Protein AF-A0A959BD32-F1 (afdb_monomer_lite)

Structure (mmCIF, N/CA/C/O backbone):
data_AF-A0A959BD32-F1
#
_entry.id   AF-A0A959BD32-F1
#
loop_
_atom_site.group_PDB
_atom_site.id
_atom_site.type_symbol
_atom_site.label_atom_id
_atom_site.label_alt_id
_atom_site.label_comp_id
_atom_site.label_asym_id
_atom_site.label_entity_id
_atom_site.label_seq_id
_atom_site.pdbx_PDB_ins_code
_atom_site.Cartn_x
_atom_site.Cartn_y
_atom_site.Cartn_z
_atom_site.occupancy
_atom_site.B_iso_or_equiv
_atom_site.auth_seq_id
_atom_site.auth_comp_id
_atom_site.auth_asym_id
_atom_site.auth_atom_id
_atom_site.pdbx_PDB_model_num
ATOM 1 N N . MET A 1 1 ? 6.926 8.644 -25.504 1.00 56.75 1 MET A N 1
ATOM 2 C CA . MET A 1 1 ? 7.996 7.981 -24.700 1.00 56.75 1 MET A CA 1
ATOM 3 C C . MET A 1 1 ? 8.386 6.617 -25.259 1.00 56.75 1 MET A C 1
ATOM 5 O O . MET A 1 1 ? 9.552 6.271 -25.182 1.00 56.75 1 MET A O 1
ATOM 9 N N . LEU A 1 2 ? 7.455 5.854 -25.846 1.00 60.28 2 LEU A N 1
ATOM 10 C CA . LEU A 1 2 ? 7.747 4.572 -26.515 1.00 60.28 2 LEU A CA 1
ATOM 11 C C . LEU A 1 2 ? 8.083 4.711 -28.011 1.00 60.28 2 LEU A C 1
ATOM 13 O O . LEU A 1 2 ? 8.470 3.736 -28.651 1.00 60.28 2 LEU A O 1
ATOM 17 N N . ASP A 1 3 ? 7.950 5.915 -28.564 1.00 65.44 3 ASP A N 1
ATOM 18 C CA . ASP A 1 3 ? 8.224 6.229 -29.970 1.00 65.44 3 ASP A CA 1
ATOM 19 C C . ASP A 1 3 ? 9.623 5.807 -30.463 1.00 65.44 3 ASP A C 1
ATOM 21 O O . ASP A 1 3 ? 9.705 5.333 -31.594 1.00 65.44 3 ASP A O 1
ATOM 25 N N . PRO A 1 4 ? 10.701 5.857 -29.648 1.00 68.38 4 PRO A N 1
ATOM 26 C CA . PRO A 1 4 ? 12.030 5.420 -30.085 1.00 68.38 4 PRO A CA 1
ATOM 27 C C . PRO A 1 4 ? 12.138 3.915 -30.361 1.00 68.38 4 PRO A C 1
ATOM 29 O O . PRO A 1 4 ? 12.967 3.497 -31.161 1.00 68.38 4 PRO A O 1
ATOM 32 N N . ILE A 1 5 ? 11.323 3.091 -29.694 1.00 70.25 5 ILE A N 1
ATOM 33 C CA . ILE A 1 5 ? 11.431 1.621 -29.742 1.00 70.25 5 ILE A CA 1
ATOM 34 C C . ILE A 1 5 ? 10.406 1.006 -30.700 1.00 70.25 5 ILE A C 1
ATOM 36 O O . ILE A 1 5 ? 10.559 -0.128 -31.141 1.00 70.25 5 ILE A O 1
ATOM 40 N N . ARG A 1 6 ? 9.353 1.755 -31.053 1.00 71.56 6 ARG A N 1
ATOM 41 C CA . ARG A 1 6 ? 8.194 1.272 -31.825 1.00 71.56 6 ARG A CA 1
ATOM 42 C C . ARG A 1 6 ? 8.540 0.757 -33.229 1.00 71.56 6 ARG A C 1
ATOM 44 O O . ARG A 1 6 ? 7.715 0.095 -33.853 1.00 71.56 6 ARG A O 1
ATOM 51 N N . HIS A 1 7 ? 9.742 1.068 -33.708 1.00 72.81 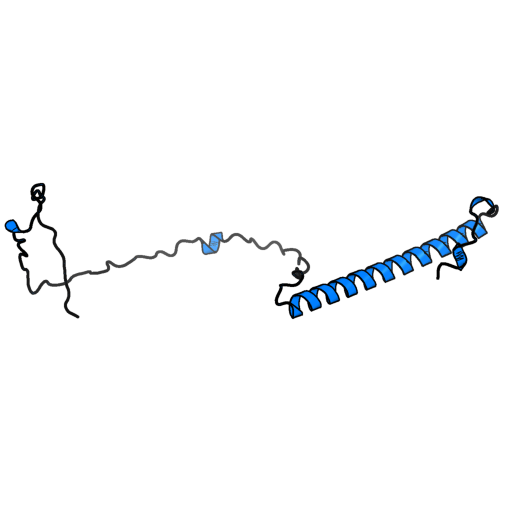7 HIS A N 1
ATOM 52 C CA . HIS A 1 7 ? 10.243 0.731 -35.039 1.00 72.81 7 HIS A CA 1
ATOM 53 C C . HIS A 1 7 ? 11.586 -0.016 -35.012 1.00 72.81 7 HIS A C 1
ATOM 55 O O . HIS A 1 7 ? 12.206 -0.177 -36.059 1.00 72.81 7 HIS A O 1
ATOM 61 N N . ILE A 1 8 ? 12.047 -0.471 -33.839 1.00 76.81 8 ILE A N 1
ATOM 62 C CA . ILE A 1 8 ? 13.261 -1.288 -33.748 1.00 76.81 8 ILE A CA 1
ATOM 63 C C . ILE A 1 8 ? 12.901 -2.731 -34.109 1.00 76.81 8 ILE A C 1
ATOM 65 O O . ILE A 1 8 ? 12.134 -3.374 -33.395 1.00 76.81 8 ILE A O 1
ATOM 69 N N . ASP A 1 9 ? 13.471 -3.243 -35.201 1.00 78.81 9 ASP A N 1
ATOM 70 C CA . ASP A 1 9 ? 13.421 -4.665 -35.556 1.00 78.81 9 ASP A CA 1
ATOM 71 C C . ASP A 1 9 ? 14.691 -5.372 -35.044 1.00 78.81 9 ASP A C 1
ATOM 73 O O . ASP A 1 9 ? 15.775 -5.147 -35.600 1.00 78.81 9 ASP A O 1
ATOM 77 N N . PRO A 1 10 ? 14.591 -6.246 -34.023 1.00 74.19 10 PRO A N 1
ATOM 78 C CA . PRO A 1 10 ? 15.732 -6.973 -33.468 1.00 74.19 10 PRO A CA 1
ATOM 79 C C . PRO A 1 10 ? 16.477 -7.824 -34.502 1.00 74.19 10 PRO A C 1
ATOM 81 O O . PRO A 1 10 ? 17.679 -8.038 -34.374 1.00 74.19 10 PRO A O 1
ATOM 84 N N . SER A 1 11 ? 15.776 -8.286 -35.539 1.00 78.88 11 SER A N 1
ATOM 85 C CA . SER A 1 11 ? 16.313 -9.179 -36.575 1.00 78.88 11 SER A CA 1
ATOM 86 C C . SER A 1 11 ? 17.224 -8.452 -37.566 1.00 78.88 11 SER A C 1
ATOM 88 O O . SER A 1 11 ? 18.005 -9.078 -38.281 1.00 78.88 11 SER A O 1
ATOM 90 N N . SER A 1 12 ? 17.121 -7.123 -37.622 1.00 78.94 12 SER A N 1
ATOM 91 C CA . SER A 1 12 ? 17.893 -6.270 -38.528 1.00 78.94 12 SER A CA 1
ATOM 92 C C . SER A 1 12 ? 19.250 -5.836 -37.950 1.00 78.94 12 SER A C 1
ATOM 94 O O . SER A 1 12 ? 20.092 -5.312 -38.681 1.00 78.94 12 SER A O 1
ATOM 96 N N . ILE A 1 13 ? 19.488 -6.086 -36.655 1.00 78.25 13 ILE A N 1
ATOM 97 C CA . ILE A 1 13 ? 20.693 -5.670 -35.931 1.00 78.25 13 ILE A CA 1
ATOM 98 C C . ILE A 1 13 ? 21.831 -6.651 -36.223 1.00 78.25 13 ILE A C 1
ATOM 100 O O . ILE A 1 13 ? 21.794 -7.809 -35.811 1.00 78.25 13 ILE A O 1
ATOM 104 N N . LYS A 1 14 ? 22.860 -6.180 -36.931 1.00 80.88 14 LYS A N 1
ATOM 105 C CA . LYS A 1 14 ? 24.040 -6.983 -37.300 1.00 80.88 14 LYS A CA 1
ATOM 106 C C . LYS A 1 14 ? 25.285 -6.638 -36.482 1.00 80.88 14 LYS A C 1
ATOM 108 O O . LYS A 1 14 ? 26.160 -7.486 -36.331 1.00 80.88 14 LYS A O 1
ATOM 113 N N . ASP A 1 15 ? 25.333 -5.430 -35.925 1.00 85.62 15 ASP A N 1
ATOM 114 C CA . ASP A 1 15 ? 26.497 -4.900 -35.222 1.00 85.62 15 ASP A CA 1
ATOM 115 C C . ASP A 1 15 ? 26.336 -4.993 -33.701 1.00 85.62 15 ASP A C 1
ATOM 117 O O . ASP A 1 15 ? 25.303 -4.632 -33.126 1.00 85.62 15 ASP A O 1
ATOM 121 N N . ILE A 1 16 ? 27.392 -5.458 -33.029 1.00 86.25 16 ILE A N 1
ATOM 122 C CA . ILE A 1 16 ? 27.391 -5.694 -31.579 1.00 86.25 16 ILE A CA 1
ATOM 123 C C . ILE A 1 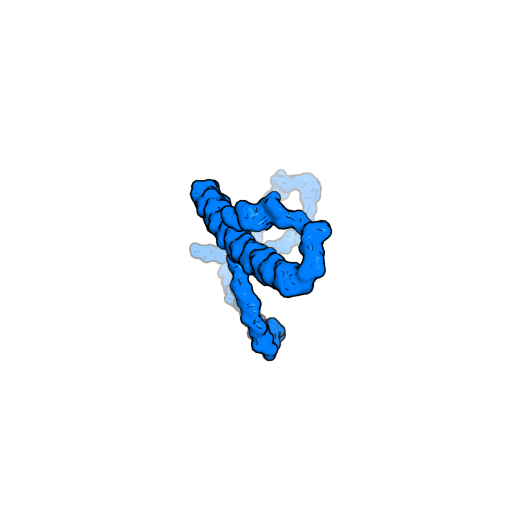16 ? 27.303 -4.392 -30.774 1.00 86.25 16 ILE A C 1
ATOM 125 O O . ILE A 1 16 ? 26.718 -4.375 -29.690 1.00 86.25 16 ILE A O 1
ATOM 129 N N . ASP A 1 17 ? 27.854 -3.299 -31.298 1.00 86.50 17 ASP A N 1
ATOM 130 C CA . ASP A 1 17 ? 27.841 -2.006 -30.613 1.00 86.50 17 ASP A CA 1
ATOM 131 C C . ASP A 1 17 ? 26.456 -1.356 -30.687 1.00 86.50 17 ASP A C 1
ATOM 133 O O . ASP A 1 17 ? 25.922 -0.933 -29.662 1.00 86.50 17 ASP A O 1
ATOM 137 N N . SER A 1 18 ? 25.795 -1.422 -31.847 1.00 82.94 18 SER A N 1
ATOM 138 C CA . SER A 1 18 ? 24.397 -1.000 -31.992 1.00 82.94 18 SER A CA 1
ATOM 139 C C . SER A 1 18 ? 23.457 -1.813 -31.099 1.00 82.94 18 SER A C 1
ATOM 141 O O . SER A 1 18 ? 22.544 -1.254 -30.493 1.00 82.94 18 SER A O 1
ATOM 143 N N . PHE A 1 19 ? 23.703 -3.119 -30.949 1.00 86.44 19 PHE A N 1
ATOM 144 C CA . PHE A 1 19 ? 22.949 -3.953 -30.013 1.00 86.44 19 PHE A CA 1
ATOM 145 C C . PHE A 1 19 ? 23.118 -3.486 -28.560 1.00 86.44 19 PHE A C 1
ATOM 147 O O . PHE A 1 19 ? 22.130 -3.339 -27.839 1.00 86.44 19 PHE A O 1
ATOM 154 N N . ARG A 1 20 ? 24.355 -3.203 -28.124 1.00 88.19 20 ARG A N 1
ATOM 155 C CA . ARG A 1 20 ? 24.627 -2.702 -26.765 1.00 88.19 20 ARG A CA 1
ATOM 156 C C . ARG A 1 20 ? 23.912 -1.386 -26.483 1.00 88.19 20 ARG A C 1
ATOM 158 O O . ARG A 1 20 ? 23.385 -1.219 -25.386 1.00 88.19 20 ARG A O 1
ATOM 165 N N . ASP A 1 21 ? 23.878 -0.472 -27.443 1.00 86.94 21 ASP A N 1
ATOM 166 C CA . ASP A 1 21 ? 23.223 0.823 -27.258 1.00 86.94 21 ASP A CA 1
ATOM 167 C C . ASP A 1 21 ? 21.695 0.702 -27.205 1.00 86.94 21 ASP A C 1
ATOM 169 O O . ASP A 1 21 ? 21.058 1.353 -26.376 1.00 86.94 21 ASP A O 1
ATOM 173 N N . ILE A 1 22 ? 21.108 -0.214 -27.982 1.00 86.38 22 ILE A N 1
ATOM 174 C CA . ILE A 1 22 ? 19.677 -0.545 -27.892 1.00 86.38 22 ILE A CA 1
ATOM 175 C C . ILE A 1 22 ? 19.342 -1.177 -26.534 1.00 86.38 22 ILE A C 1
ATOM 177 O O . ILE A 1 22 ? 18.334 -0.819 -25.925 1.00 86.38 22 ILE A O 1
ATOM 181 N N . VAL A 1 23 ? 20.188 -2.074 -26.019 1.00 89.44 23 VAL A N 1
ATOM 182 C CA . VAL A 1 23 ? 19.996 -2.677 -24.689 1.00 89.44 23 VAL A CA 1
ATOM 183 C C . VAL A 1 23 ? 20.062 -1.618 -23.586 1.00 89.44 23 VAL A C 1
ATOM 185 O O . VAL A 1 23 ? 19.208 -1.619 -22.702 1.00 89.44 23 VAL A O 1
ATOM 188 N N . LYS A 1 24 ? 21.020 -0.684 -23.645 1.00 90.44 24 LYS A N 1
ATOM 189 C CA . LYS A 1 24 ? 21.083 0.445 -22.699 1.00 90.44 24 LYS A CA 1
ATOM 190 C C . LYS A 1 24 ? 19.820 1.305 -22.768 1.00 90.44 24 LYS A C 1
ATOM 192 O O . LYS A 1 24 ? 19.258 1.642 -21.731 1.00 90.44 24 LYS A O 1
ATOM 197 N N . LEU A 1 25 ? 19.354 1.629 -23.977 1.00 88.62 25 LEU A N 1
ATOM 198 C CA . LEU A 1 25 ? 18.126 2.399 -24.176 1.00 88.62 25 LEU A CA 1
ATOM 199 C C . LEU A 1 25 ? 16.909 1.686 -23.565 1.00 88.62 25 LEU A C 1
ATOM 201 O O . LEU A 1 25 ? 16.119 2.315 -22.865 1.00 88.62 25 LEU A O 1
ATOM 205 N N . LEU A 1 26 ? 16.778 0.376 -23.792 1.00 89.06 26 LEU A N 1
ATOM 206 C CA . LEU A 1 26 ? 15.710 -0.445 -23.218 1.00 89.06 26 LEU A CA 1
ATOM 207 C C . LEU A 1 26 ? 15.758 -0.461 -21.690 1.00 89.06 26 LEU A C 1
ATOM 209 O O . LEU A 1 26 ? 14.723 -0.263 -21.060 1.00 89.06 26 LEU A O 1
ATOM 213 N N . LEU A 1 27 ? 16.938 -0.663 -21.098 1.00 92.94 27 LEU A N 1
ATOM 214 C CA . LEU A 1 27 ? 17.106 -0.678 -19.643 1.00 92.94 27 LEU A CA 1
ATOM 215 C C . LEU A 1 27 ? 16.692 0.653 -19.011 1.00 92.94 27 LEU A C 1
ATOM 217 O O . LEU A 1 27 ? 15.915 0.642 -18.062 1.00 92.94 27 LEU A O 1
ATOM 221 N N . ASN A 1 28 ? 17.114 1.779 -19.588 1.00 92.38 28 ASN A N 1
ATOM 222 C CA . ASN A 1 28 ? 16.730 3.106 -19.101 1.00 92.38 28 ASN A CA 1
ATOM 223 C C . ASN A 1 28 ? 15.211 3.321 -19.168 1.00 92.38 28 ASN A C 1
ATOM 225 O O . ASN A 1 28 ? 14.613 3.897 -18.263 1.00 92.38 28 ASN A O 1
ATOM 229 N N . ILE A 1 29 ? 14.563 2.845 -20.236 1.00 91.12 29 ILE A N 1
ATOM 230 C CA . ILE A 1 29 ? 13.109 2.975 -20.387 1.00 91.12 29 ILE A CA 1
ATOM 231 C C . ILE A 1 29 ? 12.374 2.068 -19.398 1.00 91.12 29 ILE A C 1
ATOM 233 O O . ILE A 1 29 ? 11.364 2.487 -18.837 1.00 91.12 29 ILE A O 1
ATOM 237 N N . VAL A 1 30 ? 12.869 0.853 -19.154 1.00 93.25 30 VAL A N 1
ATOM 238 C CA . VAL A 1 30 ? 12.310 -0.053 -18.139 1.00 93.25 30 VAL A CA 1
ATOM 239 C C . VAL A 1 30 ? 12.449 0.546 -16.742 1.00 93.25 30 VAL A C 1
ATOM 241 O O . VAL A 1 30 ? 11.487 0.516 -15.980 1.00 93.25 30 VAL A O 1
ATOM 244 N N . GLU A 1 31 ? 13.606 1.122 -16.416 1.00 94.69 31 GLU A N 1
ATOM 245 C CA . GLU A 1 31 ? 13.841 1.811 -15.144 1.00 94.69 31 GLU A CA 1
ATOM 246 C C . GLU A 1 31 ? 12.858 2.971 -14.961 1.00 94.69 31 GLU A C 1
ATOM 248 O O . GLU A 1 31 ? 12.118 3.010 -13.978 1.00 94.69 31 GLU A O 1
ATOM 253 N N . GLN A 1 32 ? 12.752 3.844 -15.964 1.00 93.38 32 GLN A N 1
ATOM 254 C CA . GLN A 1 32 ? 11.824 4.968 -15.936 1.00 93.38 32 GLN A CA 1
ATOM 255 C C . GLN A 1 32 ? 10.359 4.512 -15.815 1.00 93.38 32 GLN A C 1
ATOM 257 O O . GLN A 1 32 ? 9.574 5.105 -15.076 1.00 93.38 32 GLN A O 1
ATOM 262 N N . GLN A 1 33 ? 9.964 3.453 -16.528 1.00 93.56 33 GLN A N 1
ATOM 263 C CA . GLN A 1 33 ? 8.619 2.886 -16.411 1.00 93.56 33 GLN A CA 1
ATOM 264 C C . GLN A 1 33 ? 8.369 2.291 -15.026 1.00 93.56 33 GLN A C 1
ATOM 266 O O . GLN A 1 33 ? 7.275 2.455 -14.491 1.00 93.56 33 GLN A O 1
ATOM 271 N N . SER A 1 34 ? 9.359 1.616 -14.442 1.00 96.25 34 SER A N 1
ATOM 272 C CA . SER A 1 34 ? 9.261 1.069 -13.090 1.00 96.25 34 SER A CA 1
ATOM 273 C C . SER A 1 34 ? 9.029 2.181 -12.072 1.00 96.25 34 SER A C 1
ATOM 275 O O . SER A 1 34 ? 8.101 2.083 -11.271 1.00 96.25 34 SER A O 1
ATOM 277 N N . GLU A 1 35 ? 9.797 3.269 -12.157 1.00 96.50 35 GLU A N 1
ATOM 278 C CA . GLU A 1 35 ? 9.644 4.436 -11.285 1.00 96.50 35 GLU A CA 1
ATOM 279 C C . GLU A 1 35 ? 8.249 5.065 -11.423 1.00 96.50 35 GLU A C 1
ATOM 281 O O . GLU A 1 35 ? 7.558 5.297 -10.430 1.00 96.50 35 GLU A O 1
ATOM 286 N N . GLN A 1 36 ? 7.774 5.261 -12.657 1.00 96.38 36 GLN A N 1
ATOM 287 C CA . GLN A 1 36 ? 6.432 5.795 -12.911 1.00 96.38 36 GLN A CA 1
ATOM 288 C C . GLN A 1 36 ? 5.324 4.881 -12.378 1.00 96.38 36 GLN A C 1
ATOM 290 O O . GLN A 1 36 ? 4.331 5.358 -11.830 1.00 96.38 36 GLN A O 1
ATOM 295 N N . ILE A 1 37 ? 5.473 3.563 -12.520 1.00 97.50 37 ILE A N 1
ATOM 296 C CA . ILE A 1 37 ? 4.509 2.592 -11.993 1.00 97.50 37 ILE A CA 1
ATOM 297 C C . ILE A 1 37 ? 4.475 2.645 -10.465 1.00 97.50 37 ILE A C 1
ATOM 299 O O . ILE A 1 37 ? 3.392 2.559 -9.884 1.00 97.50 37 ILE A O 1
ATOM 303 N N . GLU A 1 38 ? 5.624 2.772 -9.803 1.00 97.25 38 GLU A N 1
ATOM 304 C CA . GLU A 1 38 ? 5.685 2.903 -8.347 1.00 97.25 38 GLU A CA 1
ATOM 305 C C . GLU A 1 38 ? 5.009 4.187 -7.862 1.00 97.25 38 GLU A C 1
ATOM 307 O O . GLU A 1 38 ? 4.155 4.116 -6.975 1.00 97.25 38 GLU A O 1
ATOM 312 N N . GLN A 1 39 ? 5.297 5.324 -8.502 1.00 97.19 39 GLN A N 1
ATOM 313 C CA . GLN A 1 39 ? 4.652 6.607 -8.206 1.00 97.19 39 GLN A CA 1
ATOM 314 C C . GLN A 1 39 ? 3.129 6.520 -8.373 1.00 97.19 39 GLN A C 1
ATOM 316 O O . GLN A 1 39 ? 2.380 6.816 -7.442 1.00 97.19 39 GLN A O 1
ATOM 321 N N . LEU A 1 40 ? 2.654 5.999 -9.509 1.00 97.81 40 LEU A N 1
ATOM 322 C CA . LEU A 1 40 ? 1.221 5.831 -9.767 1.00 97.81 40 LEU A CA 1
ATOM 323 C C . LEU A 1 40 ? 0.552 4.882 -8.769 1.00 97.81 40 LEU A C 1
ATOM 325 O O . LEU A 1 40 ? -0.589 5.104 -8.364 1.00 97.81 40 LEU A O 1
ATOM 329 N N . ARG A 1 41 ? 1.233 3.805 -8.360 1.00 96.88 41 ARG A N 1
ATOM 330 C CA . ARG A 1 41 ? 0.716 2.882 -7.339 1.00 96.88 41 ARG A CA 1
ATOM 331 C C . ARG A 1 41 ? 0.574 3.568 -5.988 1.00 96.88 41 ARG A C 1
ATOM 333 O O . ARG A 1 41 ? -0.415 3.311 -5.300 1.00 96.88 41 ARG A O 1
ATOM 340 N N . GLN A 1 42 ? 1.534 4.412 -5.619 1.00 95.56 42 GLN A N 1
ATOM 341 C CA . GLN A 1 42 ? 1.480 5.179 -4.383 1.00 95.56 42 GLN A CA 1
ATOM 342 C C . GLN A 1 42 ? 0.322 6.182 -4.409 1.00 95.56 42 GLN A C 1
ATOM 344 O O . GLN A 1 42 ? -0.530 6.135 -3.525 1.00 95.56 42 GLN A O 1
ATOM 349 N N . GLU A 1 43 ? 0.222 7.006 -5.453 1.00 96.81 43 GLU A N 1
ATOM 350 C CA . GLU A 1 43 ? -0.871 7.974 -5.607 1.00 96.81 43 GLU A CA 1
ATOM 351 C C . GLU A 1 43 ? -2.242 7.286 -5.603 1.00 96.81 43 GLU A C 1
ATOM 353 O O . GLU A 1 43 ? -3.174 7.713 -4.923 1.00 96.81 43 GLU A O 1
ATOM 358 N N . ASN A 1 44 ? -2.374 6.158 -6.309 1.00 97.19 44 ASN A N 1
ATOM 359 C CA . ASN A 1 44 ? -3.622 5.401 -6.337 1.00 97.19 44 ASN A CA 1
ATOM 360 C C . ASN A 1 44 ? -4.008 4.860 -4.951 1.00 97.19 44 ASN A C 1
ATOM 362 O O . ASN A 1 44 ? -5.194 4.799 -4.625 1.00 97.19 44 ASN A O 1
ATOM 366 N N . GLN A 1 45 ? -3.026 4.459 -4.139 1.00 92.69 45 GLN A N 1
ATOM 367 C CA . GLN A 1 45 ? -3.259 4.016 -2.766 1.00 92.69 45 GLN A CA 1
ATOM 368 C C . GLN A 1 45 ? -3.710 5.181 -1.878 1.00 92.69 45 GLN A C 1
ATOM 370 O O . GLN A 1 45 ? -4.690 5.032 -1.152 1.00 92.69 45 GLN A O 1
ATOM 375 N N . GLU A 1 46 ? -3.057 6.339 -1.981 1.00 93.56 46 GLU A N 1
ATOM 376 C CA . GLU A 1 46 ? -3.426 7.546 -1.234 1.00 93.56 46 GLU A CA 1
ATOM 377 C C . GLU A 1 46 ? -4.851 8.005 -1.571 1.00 93.56 46 GLU A C 1
ATOM 379 O O . GLU A 1 46 ? -5.649 8.265 -0.671 1.00 93.56 46 GLU A O 1
ATOM 384 N N . LEU A 1 47 ? -5.218 8.001 -2.856 1.00 96.00 47 LEU A N 1
ATOM 385 C CA . LEU A 1 47 ? -6.574 8.327 -3.304 1.00 96.00 47 LEU A CA 1
ATOM 386 C C . LEU A 1 47 ? -7.620 7.330 -2.789 1.00 96.00 47 LEU A C 1
ATOM 388 O O . LEU A 1 47 ? -8.719 7.728 -2.408 1.00 96.00 47 LEU A O 1
ATOM 392 N N . LYS A 1 48 ? -7.304 6.031 -2.756 1.00 94.81 48 LYS A N 1
ATOM 393 C CA . LYS A 1 48 ? -8.205 5.016 -2.184 1.00 94.81 48 LYS A CA 1
ATOM 394 C C . LYS A 1 48 ? -8.412 5.219 -0.688 1.00 94.81 48 LYS A C 1
ATOM 396 O O . LYS A 1 48 ? -9.544 5.130 -0.220 1.00 94.81 48 LYS A O 1
ATOM 401 N N . ASP A 1 49 ? -7.345 5.514 0.045 1.00 91.81 49 ASP A N 1
ATOM 402 C CA . ASP A 1 49 ? -7.424 5.770 1.482 1.00 91.81 49 ASP A CA 1
ATOM 403 C C . ASP A 1 49 ? -8.228 7.048 1.776 1.00 91.81 49 ASP A C 1
ATOM 405 O O . ASP A 1 49 ? -9.033 7.073 2.707 1.00 91.81 49 ASP A O 1
ATOM 409 N N . GLU A 1 50 ? -8.080 8.076 0.938 1.00 93.19 50 GLU A N 1
ATOM 410 C CA . GLU A 1 50 ? -8.874 9.304 0.981 1.00 93.19 50 GLU A CA 1
ATOM 411 C C . GLU A 1 50 ? -10.364 9.035 0.725 1.00 93.19 50 GLU A C 1
ATOM 413 O O . GLU A 1 50 ? -11.218 9.469 1.498 1.00 93.19 50 GLU A O 1
ATOM 418 N N . ILE A 1 51 ? -10.690 8.247 -0.304 1.00 95.31 51 ILE A N 1
ATOM 419 C CA . ILE A 1 51 ? -12.070 7.831 -0.593 1.00 95.31 51 ILE A CA 1
ATOM 420 C C . ILE A 1 51 ? -12.667 7.069 0.594 1.00 95.31 51 ILE A C 1
ATOM 422 O O . ILE A 1 51 ? -13.804 7.344 0.979 1.00 95.31 51 ILE A O 1
ATOM 426 N N . ASN A 1 52 ? -11.920 6.137 1.189 1.00 93.31 52 ASN A N 1
ATOM 427 C CA . ASN A 1 52 ? -12.391 5.375 2.345 1.00 93.31 52 ASN A CA 1
ATOM 428 C C . ASN A 1 52 ? -12.640 6.294 3.545 1.00 93.31 52 ASN A C 1
ATOM 430 O O . ASN A 1 52 ? -13.699 6.206 4.163 1.00 93.31 52 ASN A O 1
ATOM 434 N N . ARG A 1 53 ? -11.735 7.248 3.811 1.00 92.50 53 ARG A N 1
ATOM 435 C CA . ARG A 1 53 ? -11.924 8.266 4.854 1.00 92.50 53 ARG A CA 1
ATOM 436 C C . ARG A 1 53 ? -13.204 9.069 4.636 1.00 92.50 53 ARG A C 1
ATOM 438 O O . ARG A 1 53 ? -13.977 9.233 5.576 1.00 92.50 53 ARG A O 1
ATOM 445 N N . LEU A 1 54 ? -13.441 9.552 3.414 1.00 93.25 54 LEU A N 1
ATOM 446 C CA . LEU A 1 54 ? -14.644 10.322 3.073 1.00 93.25 54 LEU A CA 1
ATOM 447 C C . LEU A 1 54 ? -15.929 9.493 3.208 1.00 93.25 54 LEU A C 1
ATOM 449 O O . LEU A 1 54 ? -16.977 10.042 3.537 1.00 93.25 54 LEU A O 1
ATOM 453 N N . LYS A 1 55 ? -15.850 8.175 3.003 1.00 94.19 55 LYS A N 1
ATOM 454 C CA . LYS A 1 55 ? -16.958 7.230 3.216 1.00 94.19 55 LYS A CA 1
ATOM 455 C C . LYS A 1 55 ? -17.149 6.810 4.678 1.00 94.19 55 LYS A C 1
ATOM 457 O O . LYS A 1 55 ? -18.118 6.119 4.977 1.00 94.19 55 LYS A O 1
ATOM 462 N N . GLY A 1 56 ? -16.256 7.209 5.587 1.00 90.75 56 GLY A N 1
ATOM 463 C CA . GLY A 1 56 ? -16.265 6.756 6.983 1.00 90.75 56 GLY A CA 1
ATOM 464 C C . GLY A 1 56 ? -15.761 5.320 7.177 1.00 90.75 56 GLY A C 1
ATOM 465 O O . GLY A 1 56 ? -15.940 4.743 8.248 1.00 90.75 56 GLY A O 1
ATOM 466 N N . GLU A 1 57 ? -15.128 4.739 6.159 1.00 90.69 57 GLU A N 1
ATOM 467 C CA . GLU A 1 57 ? -14.467 3.437 6.212 1.00 90.69 57 GLU A CA 1
ATOM 468 C C . GLU A 1 57 ? -12.999 3.592 6.645 1.00 90.69 57 GLU A C 1
ATOM 470 O O . GLU A 1 57 ? -12.414 4.677 6.586 1.00 90.69 57 GLU A O 1
ATOM 475 N N . GLN A 1 58 ? -12.364 2.498 7.079 1.00 80.75 58 GLN A N 1
ATOM 476 C CA . GLN A 1 58 ? -10.934 2.523 7.392 1.00 80.75 58 GLN A CA 1
ATOM 477 C C . GLN A 1 58 ? -10.088 2.327 6.127 1.00 80.75 58 GLN A C 1
ATOM 479 O O . GLN A 1 58 ? -10.341 1.434 5.316 1.00 80.75 58 GLN A O 1
ATOM 484 N N . GLY A 1 59 ? -9.073 3.178 5.957 1.00 79.88 59 GLY A N 1
ATOM 485 C CA . GLY A 1 59 ? -8.049 3.024 4.923 1.00 79.88 59 GLY A CA 1
ATOM 486 C C . GLY A 1 59 ? -7.096 1.861 5.214 1.00 79.88 59 GLY A C 1
ATOM 487 O O . GLY A 1 59 ? -7.223 1.146 6.213 1.00 79.88 59 GLY A O 1
ATOM 488 N N . ARG A 1 60 ? -6.103 1.673 4.346 1.00 79.19 60 ARG A N 1
ATOM 489 C CA . ARG A 1 60 ? -5.101 0.620 4.520 1.00 79.19 60 ARG A CA 1
ATOM 490 C C . ARG A 1 60 ? -4.262 0.865 5.790 1.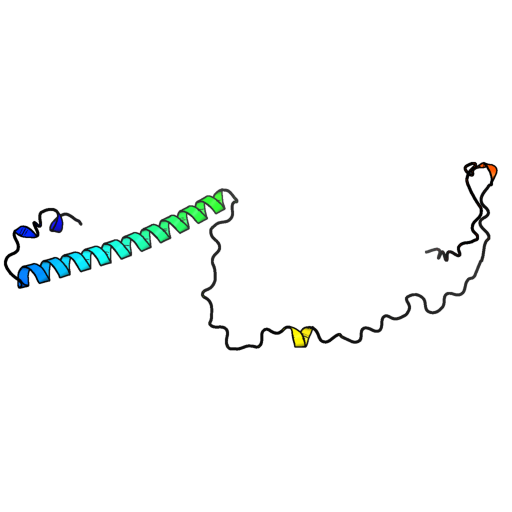00 79.19 60 ARG A C 1
ATOM 492 O O . ARG A 1 60 ? -3.722 1.959 5.967 1.00 79.19 60 ARG A O 1
ATOM 499 N N . PRO A 1 61 ? -4.092 -0.141 6.670 1.00 79.81 61 PRO A N 1
ATOM 500 C CA . PRO A 1 61 ? -3.282 0.012 7.873 1.00 79.81 61 PRO A CA 1
ATOM 501 C C . PRO A 1 61 ? -1.808 0.247 7.517 1.00 79.81 61 PRO A C 1
ATOM 503 O O . PRO A 1 61 ? -1.219 -0.486 6.718 1.00 79.81 61 PRO A O 1
ATOM 506 N N . LYS A 1 62 ? -1.203 1.270 8.132 1.00 80.44 62 LYS A N 1
ATOM 507 C CA . LYS A 1 62 ? 0.232 1.555 8.022 1.00 80.44 62 LYS A CA 1
ATOM 508 C C . LYS A 1 62 ? 0.981 0.755 9.083 1.00 80.44 62 LYS A C 1
ATOM 510 O O . LYS A 1 62 ? 0.852 1.031 10.273 1.00 80.44 62 LYS A O 1
ATOM 515 N N . PHE A 1 63 ? 1.767 -0.226 8.651 1.00 77.00 63 PHE A N 1
ATOM 516 C CA . PHE A 1 63 ? 2.665 -0.953 9.543 1.00 77.00 63 PHE A CA 1
ATOM 517 C C . PHE A 1 63 ? 3.983 -0.182 9.681 1.00 77.00 63 PHE A C 1
ATOM 519 O O . PHE A 1 63 ? 4.552 0.218 8.660 1.00 77.00 63 PHE A O 1
ATOM 526 N N . PRO A 1 64 ? 4.489 0.043 10.905 1.00 79.69 64 PRO A N 1
ATOM 527 C CA . PRO A 1 64 ? 5.834 0.571 11.077 1.00 79.69 64 PRO A CA 1
ATOM 528 C C . PRO A 1 64 ? 6.849 -0.406 10.468 1.00 79.69 64 PRO A C 1
ATOM 530 O O . PRO A 1 64 ? 6.642 -1.623 10.489 1.00 79.69 64 PRO A O 1
ATOM 533 N N . LYS A 1 65 ? 7.955 0.121 9.925 1.00 76.88 65 LYS A N 1
ATOM 534 C CA . LYS A 1 65 ? 9.097 -0.724 9.558 1.00 76.88 65 LYS A CA 1
ATOM 535 C C . LYS A 1 65 ? 9.534 -1.461 10.824 1.00 76.88 65 LYS A C 1
ATOM 537 O O . LYS A 1 65 ? 9.678 -0.835 11.870 1.00 76.88 65 LYS A O 1
ATOM 542 N N . SER A 1 66 ? 9.691 -2.778 10.730 1.00 68.94 66 SER A N 1
ATOM 543 C CA . SER A 1 66 ? 10.219 -3.599 11.819 1.00 68.94 66 SER A CA 1
ATOM 544 C C . SER A 1 66 ? 11.605 -3.066 12.187 1.00 68.94 66 SER A C 1
ATOM 546 O O . SER A 1 66 ? 12.560 -3.286 11.444 1.00 68.94 66 SER A O 1
ATOM 548 N N . GLU A 1 67 ? 11.719 -2.359 13.310 1.00 70.12 67 GLU A N 1
ATOM 549 C CA . GLU A 1 67 ? 13.006 -2.230 13.987 1.00 70.12 67 GLU A CA 1
ATOM 550 C C . GLU A 1 67 ? 13.431 -3.649 14.372 1.00 70.12 67 GLU A C 1
ATOM 552 O O . GLU A 1 67 ? 12.627 -4.385 14.954 1.00 70.12 67 GLU A O 1
ATOM 557 N N . GLU A 1 68 ? 14.648 -4.066 13.998 1.00 65.81 68 GLU A N 1
ATOM 558 C CA . GLU A 1 68 ? 15.182 -5.337 14.487 1.00 65.81 68 GLU A CA 1
ATOM 559 C C . GLU A 1 68 ? 15.020 -5.345 16.007 1.00 65.81 68 GLU A C 1
ATOM 561 O O . GLU A 1 68 ? 15.480 -4.407 16.673 1.00 65.81 68 GLU A O 1
ATOM 566 N N . PRO A 1 69 ? 14.339 -6.348 16.584 1.00 59.97 69 PRO A N 1
ATOM 567 C CA . PRO A 1 69 ? 14.218 -6.404 18.018 1.00 59.97 69 PRO A CA 1
ATOM 568 C C . PRO A 1 69 ? 15.630 -6.636 18.542 1.00 59.97 69 PRO A C 1
ATOM 570 O O . PRO A 1 69 ? 16.148 -7.751 18.483 1.00 59.97 69 PRO A O 1
ATOM 573 N N . ALA A 1 70 ? 16.262 -5.580 19.069 1.00 62.59 70 ALA A N 1
ATOM 574 C CA . ALA A 1 70 ? 17.367 -5.731 20.003 1.00 62.59 70 ALA A CA 1
ATOM 575 C C . ALA A 1 70 ? 16.937 -6.845 20.952 1.00 62.59 70 ALA A C 1
ATOM 577 O O . ALA A 1 70 ? 15.824 -6.734 21.469 1.00 62.59 70 ALA A O 1
ATOM 578 N N . ALA A 1 71 ? 17.748 -7.903 21.084 1.00 64.06 71 ALA A N 1
ATOM 579 C CA . ALA A 1 71 ? 17.450 -9.162 21.773 1.00 64.06 71 ALA A CA 1
ATOM 580 C C . ALA A 1 71 ? 17.049 -8.941 23.244 1.00 64.06 71 ALA A C 1
ATOM 582 O O . ALA A 1 71 ? 17.773 -9.241 24.190 1.00 64.06 71 ALA A O 1
ATOM 583 N N . LYS A 1 72 ? 15.885 -8.340 23.436 1.00 65.69 72 LYS A N 1
ATOM 584 C CA . LYS A 1 72 ? 15.244 -8.046 24.693 1.00 65.69 72 LYS A CA 1
ATOM 585 C C . LYS A 1 72 ? 14.367 -9.244 24.918 1.00 65.69 72 LYS A C 1
ATOM 587 O O . LYS A 1 72 ? 13.462 -9.514 24.136 1.00 65.69 72 LYS A O 1
ATOM 592 N N . ASP A 1 73 ? 14.685 -9.967 25.976 1.00 69.69 73 ASP A N 1
ATOM 593 C CA . ASP A 1 73 ? 13.816 -10.980 26.538 1.00 69.69 73 ASP A CA 1
ATOM 594 C C . ASP A 1 73 ? 12.398 -10.393 26.694 1.00 69.69 73 ASP A C 1
ATOM 596 O O . ASP A 1 73 ? 12.141 -9.572 27.577 1.00 69.69 73 ASP A O 1
ATOM 600 N N . ILE A 1 74 ? 11.497 -10.765 25.775 1.00 65.00 74 ILE A N 1
ATOM 601 C CA . ILE A 1 74 ? 10.084 -10.344 25.742 1.00 65.00 74 ILE A CA 1
ATOM 602 C C . ILE A 1 74 ? 9.284 -11.151 26.785 1.00 65.00 74 ILE A C 1
ATOM 604 O O . ILE A 1 74 ? 8.066 -11.013 26.912 1.00 65.00 74 ILE A O 1
ATOM 608 N N . SER A 1 75 ? 9.946 -12.024 27.553 1.00 70.94 75 SER A N 1
ATOM 609 C CA . SER A 1 75 ? 9.281 -12.862 28.531 1.00 70.94 75 SER A CA 1
ATOM 610 C C . SER A 1 75 ? 8.659 -12.025 29.647 1.00 70.94 75 SER A C 1
ATOM 612 O O . SER A 1 75 ? 9.321 -11.403 30.482 1.00 70.94 75 SER A O 1
ATOM 614 N N . SER A 1 76 ? 7.330 -12.089 29.713 1.00 65.44 76 SER A N 1
ATOM 615 C CA . SER A 1 76 ? 6.519 -11.563 30.815 1.00 65.44 76 SER A CA 1
ATOM 616 C C . SER A 1 76 ? 6.747 -12.296 32.150 1.00 65.44 76 SER A C 1
ATOM 618 O O . SER A 1 76 ? 6.067 -12.005 33.133 1.00 65.44 76 SER A O 1
ATOM 620 N N . GLU A 1 77 ? 7.713 -13.217 32.246 1.00 71.06 77 GLU A N 1
ATOM 621 C CA . GLU A 1 77 ? 7.964 -14.025 33.445 1.00 71.06 77 GLU A CA 1
ATOM 622 C C . GLU A 1 77 ? 8.282 -13.168 34.683 1.00 71.06 77 GLU A C 1
ATOM 624 O O . GLU A 1 77 ? 7.807 -13.444 35.787 1.00 71.06 77 GLU A O 1
ATOM 629 N N . LYS A 1 78 ? 8.985 -12.038 34.505 1.00 66.75 78 LYS A N 1
ATOM 630 C CA . LYS A 1 78 ? 9.189 -11.057 35.589 1.00 66.75 78 LYS A CA 1
ATOM 631 C C . LYS A 1 78 ? 7.874 -10.429 36.072 1.00 66.75 78 LYS A C 1
ATOM 633 O O . LYS A 1 78 ? 7.742 -10.163 37.265 1.00 66.75 78 LYS A O 1
ATOM 638 N N . GLN A 1 79 ? 6.904 -10.220 35.180 1.00 66.81 79 GLN A N 1
ATOM 639 C CA . GLN A 1 79 ? 5.571 -9.693 35.503 1.00 66.81 79 GLN A CA 1
ATOM 640 C C . GLN A 1 79 ? 4.622 -10.776 36.050 1.00 66.81 79 GLN A C 1
ATOM 642 O O . GLN A 1 79 ? 3.707 -10.459 36.808 1.00 66.81 79 GLN A O 1
ATOM 647 N N . ARG A 1 80 ? 4.862 -12.056 35.729 1.00 68.25 80 ARG A N 1
ATOM 648 C CA . ARG A 1 80 ? 4.122 -13.219 36.256 1.00 68.25 80 ARG A CA 1
ATOM 649 C C . ARG A 1 80 ? 4.446 -13.572 37.702 1.00 68.25 80 ARG A C 1
ATOM 651 O O . ARG A 1 80 ? 3.712 -14.367 38.295 1.00 68.25 80 ARG A O 1
ATOM 658 N N . ARG A 1 81 ? 5.491 -12.989 38.305 1.00 69.88 81 ARG A N 1
ATOM 659 C CA . ARG A 1 81 ? 5.766 -13.164 39.738 1.00 69.88 81 ARG A CA 1
ATOM 660 C C . ARG A 1 81 ? 4.524 -12.773 40.542 1.00 69.88 81 ARG A C 1
ATOM 662 O O . ARG A 1 81 ? 4.183 -11.597 40.665 1.00 69.88 81 ARG A O 1
ATOM 669 N N . LYS A 1 82 ? 3.836 -13.782 41.088 1.00 66.06 82 LYS A N 1
ATOM 670 C CA . LYS A 1 82 ? 2.647 -13.612 41.927 1.00 66.06 82 LYS A CA 1
ATOM 671 C C . LYS A 1 82 ? 3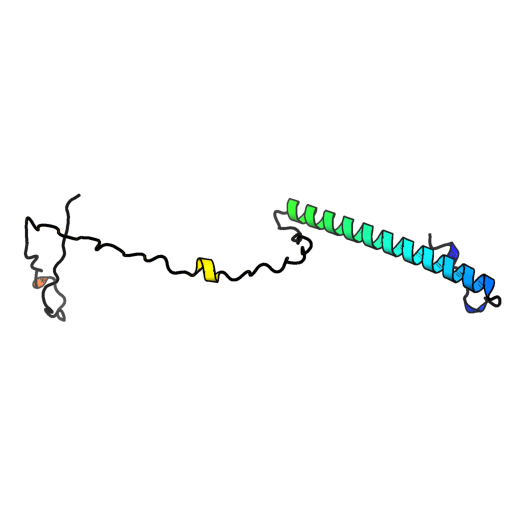.006 -12.707 43.102 1.00 66.06 82 LYS A C 1
ATOM 673 O O . LYS A 1 82 ? 3.706 -13.113 44.025 1.00 66.06 82 LYS A O 1
ATOM 678 N N . LYS A 1 83 ? 2.496 -11.474 43.086 1.00 67.38 83 LYS A N 1
ATOM 679 C CA . LYS A 1 83 ? 2.455 -10.629 44.281 1.00 67.38 83 LYS A CA 1
ATOM 680 C C . LYS A 1 83 ? 1.684 -11.415 45.345 1.00 67.38 83 LYS A C 1
ATOM 682 O O . LYS A 1 83 ? 0.563 -11.845 45.067 1.00 67.38 83 LYS A O 1
ATOM 687 N N . ASN A 1 84 ? 2.264 -11.598 46.532 1.00 66.31 84 ASN A N 1
ATOM 688 C CA . ASN A 1 84 ? 1.602 -12.222 47.682 1.00 66.31 84 ASN A CA 1
ATOM 689 C C . ASN A 1 84 ? 0.393 -11.373 48.110 1.00 66.31 84 ASN A C 1
ATOM 691 O O . ASN A 1 84 ? 0.458 -10.576 49.042 1.00 66.31 84 ASN A O 1
ATOM 695 N N . ARG A 1 85 ? -0.728 -11.511 47.398 1.00 67.31 85 ARG A N 1
ATOM 696 C CA . ARG A 1 85 ? -2.005 -10.899 47.753 1.00 67.31 85 ARG A CA 1
ATOM 697 C C . ARG A 1 85 ? -2.642 -11.748 48.840 1.00 67.31 85 ARG A C 1
ATOM 699 O O . ARG A 1 85 ? -3.407 -12.665 48.559 1.00 67.31 85 ARG A O 1
ATOM 706 N N . ARG A 1 86 ? -2.342 -11.417 50.093 1.00 68.94 86 ARG A N 1
ATOM 707 C CA . ARG A 1 86 ? -3.173 -11.849 51.217 1.00 68.94 86 ARG A CA 1
ATOM 708 C C . ARG A 1 86 ? -4.470 -11.040 51.153 1.00 68.94 86 ARG A C 1
ATOM 710 O O . ARG A 1 86 ? -4.470 -9.851 51.456 1.00 68.94 86 ARG A O 1
ATOM 717 N N . LYS A 1 87 ? -5.563 -11.651 50.685 1.00 68.12 87 LYS A N 1
ATOM 718 C CA . LYS A 1 87 ? -6.903 -11.077 50.871 1.00 68.12 87 LYS A CA 1
ATOM 719 C C . LYS A 1 87 ? -7.247 -11.212 52.355 1.00 68.12 87 LYS A C 1
ATOM 721 O O . LYS A 1 87 ? -7.287 -12.328 52.865 1.00 68.12 87 LYS A O 1
ATOM 726 N N . GLY A 1 88 ? -7.467 -10.091 53.038 1.00 67.31 88 GLY A N 1
ATOM 727 C CA . GLY A 1 88 ? -8.057 -10.103 54.377 1.00 67.31 88 GLY A CA 1
ATOM 728 C C . GLY A 1 88 ? -9.475 -10.684 54.342 1.00 67.31 88 GLY A C 1
ATOM 729 O O . GLY A 1 88 ? -10.149 -10.619 53.308 1.00 67.31 88 GLY A O 1
ATOM 730 N N . LYS A 1 89 ? -9.930 -11.269 55.458 1.00 67.44 89 LYS A N 1
ATOM 731 C CA . LYS A 1 89 ? -11.325 -11.713 55.607 1.00 67.44 89 LYS A CA 1
ATOM 732 C C . LYS A 1 89 ? -12.239 -10.492 55.486 1.00 67.44 89 LYS A C 1
ATOM 734 O O . LYS A 1 89 ? -12.001 -9.485 56.142 1.00 67.44 89 LYS A O 1
ATOM 739 N N . LYS A 1 90 ? -13.280 -10.578 54.651 1.00 66.12 90 LYS A N 1
ATOM 740 C CA . LYS A 1 90 ? -14.166 -9.437 54.356 1.00 66.12 90 LYS A CA 1
ATOM 741 C C . LYS A 1 90 ? -15.032 -8.984 55.544 1.00 66.12 90 LYS A C 1
ATOM 743 O O . LYS A 1 90 ? -15.629 -7.923 55.448 1.00 66.12 90 LYS A O 1
ATOM 748 N N . LYS A 1 91 ? -15.101 -9.763 56.631 1.00 65.12 91 LYS A N 1
ATOM 749 C CA . LYS A 1 91 ? -15.859 -9.465 57.858 1.00 65.12 91 LYS A CA 1
ATOM 750 C C . LYS A 1 91 ? -15.160 -10.143 59.052 1.00 65.12 91 LYS A C 1
ATOM 752 O O . LYS A 1 91 ? -15.374 -11.338 59.240 1.00 65.12 91 LYS A O 1
ATOM 757 N N . PRO A 1 92 ? -14.231 -9.484 59.769 1.00 62.47 92 PRO A N 1
ATOM 758 C CA . PRO A 1 92 ? -13.438 -10.172 60.788 1.00 62.47 92 PRO A CA 1
ATOM 759 C C . PRO A 1 92 ? -14.162 -10.352 62.132 1.00 62.47 92 PRO A C 1
ATOM 761 O O . PRO A 1 92 ? -13.781 -11.257 62.860 1.00 62.47 92 PRO A O 1
ATOM 764 N N . ASN A 1 93 ? -15.191 -9.558 62.438 1.00 65.75 93 ASN A N 1
ATOM 765 C CA . ASN A 1 93 ? -16.114 -9.745 63.563 1.00 65.75 93 ASN A CA 1
ATOM 766 C C . ASN A 1 93 ? -17.254 -8.734 63.385 1.00 65.75 93 ASN A C 1
ATOM 768 O O . ASN A 1 93 ? -16.976 -7.544 63.269 1.00 65.75 93 ASN A O 1
ATOM 772 N N . ILE A 1 94 ? -18.498 -9.196 63.292 1.00 72.00 94 ILE A N 1
ATOM 773 C CA . ILE A 1 94 ? -19.688 -8.340 63.375 1.00 72.00 94 ILE A CA 1
ATOM 774 C C . ILE A 1 94 ? -20.461 -8.871 64.574 1.00 72.00 94 ILE A C 1
ATOM 776 O O . ILE A 1 94 ? -20.842 -10.042 64.559 1.00 72.00 94 ILE A O 1
ATOM 780 N N . ASP A 1 95 ? -20.633 -8.039 65.596 1.00 77.69 95 ASP A N 1
ATOM 781 C CA . ASP A 1 95 ? -21.464 -8.378 66.746 1.00 77.69 95 ASP A CA 1
ATOM 782 C C . ASP A 1 95 ? -22.935 -8.303 66.314 1.00 77.69 95 ASP A C 1
ATOM 784 O O . ASP A 1 95 ? -23.348 -7.369 65.627 1.00 77.69 95 ASP A O 1
ATOM 788 N N . ILE A 1 96 ? -23.700 -9.350 66.620 1.00 80.81 96 ILE A N 1
ATOM 789 C CA . ILE A 1 96 ? -25.106 -9.466 66.226 1.00 80.81 96 ILE A CA 1
ATOM 790 C C . ILE A 1 96 ? -25.956 -8.903 67.362 1.00 80.81 96 ILE A C 1
ATOM 792 O O . ILE A 1 96 ? -26.074 -9.532 68.411 1.00 80.81 96 ILE A O 1
ATOM 796 N N . ASP A 1 97 ? -26.572 -7.744 67.136 1.00 83.81 97 ASP A N 1
ATOM 797 C CA . ASP A 1 97 ? -27.414 -7.085 68.142 1.00 83.81 97 ASP A CA 1
ATOM 798 C C . ASP A 1 97 ? -28.786 -7.765 68.306 1.00 83.81 97 ASP A C 1
ATOM 800 O O . ASP A 1 97 ? -29.356 -7.789 69.397 1.00 83.81 97 ASP A O 1
ATOM 804 N N . ARG A 1 98 ? -29.330 -8.336 67.219 1.00 83.88 98 ARG A N 1
ATOM 805 C CA . ARG A 1 98 ? -30.654 -8.977 67.182 1.00 83.88 98 ARG A CA 1
ATOM 806 C C . ARG A 1 98 ? -30.631 -10.222 66.300 1.00 83.88 98 ARG A C 1
ATOM 808 O O . ARG A 1 98 ? -30.068 -10.214 65.212 1.00 83.88 98 ARG A O 1
ATOM 815 N N . THR A 1 99 ? -31.264 -11.295 66.767 1.00 87.62 99 THR A N 1
ATOM 816 C CA . THR A 1 99 ? -31.507 -12.521 65.990 1.00 87.62 99 THR A CA 1
ATOM 817 C C . THR A 1 99 ? -33.002 -12.798 65.977 1.00 87.62 99 THR A C 1
ATOM 819 O O . THR A 1 99 ? -33.640 -12.777 67.030 1.00 87.62 99 THR A O 1
ATOM 822 N N . GLU A 1 100 ? -33.564 -13.056 64.798 1.00 88.06 100 GLU A N 1
ATOM 823 C CA . GLU A 1 100 ? -34.993 -13.314 64.618 1.00 88.06 100 GLU A CA 1
ATOM 824 C C . GLU A 1 100 ? -35.230 -14.573 63.794 1.00 88.06 100 GLU A C 1
ATOM 826 O O . GLU A 1 100 ? -34.565 -14.810 62.789 1.00 88.06 100 GLU A O 1
ATOM 831 N N . TYR A 1 101 ? -36.220 -15.364 64.207 1.00 88.81 101 TYR A N 1
ATOM 832 C CA . TYR A 1 101 ? -36.657 -16.536 63.458 1.00 88.81 101 TYR A CA 1
ATOM 833 C C . TYR A 1 101 ? -37.775 -16.152 62.490 1.00 88.81 101 TYR A C 1
ATOM 835 O O . TYR A 1 101 ? -38.924 -15.962 62.894 1.00 88.81 101 TYR A O 1
ATOM 843 N N . CYS A 1 102 ? -37.451 -16.093 61.202 1.00 85.44 102 CYS A N 1
ATOM 844 C CA . CYS A 1 102 ? -38.426 -15.868 60.139 1.00 85.44 102 CYS A CA 1
ATOM 845 C C . CYS A 1 102 ? -39.133 -17.181 59.787 1.00 85.44 102 CYS A C 1
ATOM 847 O O . CYS A 1 102 ? -38.639 -17.977 58.988 1.00 85.44 102 CYS A O 1
ATOM 849 N N . ARG A 1 103 ? -40.289 -17.428 60.409 1.00 86.06 103 ARG A N 1
ATOM 850 C CA . ARG A 1 103 ? -41.146 -18.568 60.060 1.00 86.06 103 ARG A CA 1
ATOM 851 C C . ARG A 1 103 ? -41.915 -18.278 58.776 1.00 86.06 103 ARG A C 1
ATOM 853 O O . ARG A 1 103 ? -42.382 -17.161 58.571 1.00 86.06 103 ARG A O 1
ATOM 860 N N . VAL A 1 104 ? -42.059 -19.299 57.943 1.00 85.56 104 VAL A N 1
ATOM 861 C CA . VAL A 1 104 ? -42.858 -19.240 56.717 1.00 85.56 104 VAL A CA 1
ATOM 862 C C . VAL A 1 104 ? -44.231 -19.840 57.004 1.00 85.56 104 VAL A C 1
ATOM 864 O O . VAL A 1 104 ? -44.330 -20.819 57.741 1.00 85.56 104 VAL A O 1
ATOM 867 N N . ASP A 1 105 ? -45.281 -19.239 56.450 1.00 87.69 105 ASP A N 1
ATOM 868 C CA . ASP A 1 105 ? -46.638 -19.776 56.534 1.00 87.69 105 ASP A CA 1
ATOM 869 C C . ASP A 1 105 ? -46.764 -21.028 55.655 1.00 87.69 105 ASP A C 1
ATOM 871 O O . ASP A 1 105 ? -46.605 -20.965 54.434 1.00 87.69 105 ASP A O 1
ATOM 875 N N . GLU A 1 106 ? -47.051 -22.168 56.283 1.00 83.31 106 GLU A N 1
ATOM 876 C CA . GLU A 1 106 ? -47.185 -23.464 55.616 1.00 83.31 106 GLU A CA 1
ATOM 877 C C . GLU A 1 106 ? -48.372 -23.508 54.644 1.00 83.31 106 GLU A C 1
ATOM 879 O O . GLU A 1 106 ? -48.336 -24.260 53.673 1.00 83.31 106 GLU A O 1
ATOM 884 N N . SER A 1 107 ? -49.398 -22.674 54.847 1.00 85.19 107 SER A N 1
ATOM 885 C CA . SER A 1 107 ? -50.589 -22.638 53.986 1.00 85.19 107 SER A CA 1
ATOM 886 C C . SER A 1 107 ? -50.329 -22.046 52.596 1.00 85.19 107 SER A C 1
ATOM 888 O O . SER A 1 107 ? -51.101 -22.281 51.666 1.00 85.19 107 SER A O 1
ATOM 890 N N . VAL A 1 108 ? -49.233 -21.297 52.445 1.00 90.75 108 VAL A N 1
ATOM 891 C CA . VAL A 1 108 ? -48.820 -20.658 51.185 1.00 90.75 108 VAL A CA 1
ATOM 892 C C . VAL A 1 108 ? -47.846 -21.549 50.403 1.00 90.75 108 VAL A C 1
ATOM 894 O O . VAL A 1 108 ? -47.542 -21.280 49.239 1.00 90.75 108 VAL A O 1
ATOM 897 N N . LEU A 1 109 ? -47.343 -22.622 51.020 1.00 87.69 109 LEU A N 1
ATOM 898 C CA . LEU A 1 109 ? -46.354 -23.492 50.402 1.00 87.69 109 LEU A CA 1
ATOM 899 C C . LEU A 1 109 ? -46.996 -24.464 49.393 1.00 87.69 109 LEU A C 1
ATOM 901 O O . LEU A 1 109 ? -48.107 -24.953 49.605 1.00 87.69 109 LEU A O 1
ATOM 905 N N . PRO A 1 110 ? -46.293 -24.791 48.295 1.00 91.62 110 PRO A N 1
ATOM 906 C CA . PRO A 1 110 ? -46.684 -25.874 47.397 1.00 91.62 110 PRO A CA 1
ATOM 907 C C . PRO A 1 110 ? -46.806 -27.225 48.121 1.00 91.62 110 PRO A C 1
ATOM 909 O O . PRO A 1 110 ? -46.091 -27.489 49.085 1.00 91.62 110 PRO A O 1
ATOM 912 N N . ALA A 1 111 ? -47.665 -28.117 47.618 1.00 87.25 111 ALA A N 1
ATOM 913 C CA . ALA A 1 111 ? -47.931 -29.420 48.243 1.00 87.25 111 ALA A CA 1
ATOM 914 C C . ALA A 1 111 ? -46.708 -30.362 48.300 1.00 87.25 111 ALA A C 1
ATOM 916 O O . ALA A 1 111 ? -46.684 -31.292 49.102 1.00 87.25 111 ALA A O 1
ATOM 917 N N . ASP A 1 112 ? -45.706 -30.144 47.448 1.00 91.94 112 ASP A N 1
ATOM 918 C CA . ASP A 1 112 ? -44.449 -30.894 47.400 1.00 91.94 112 ASP A CA 1
ATOM 919 C C . ASP A 1 112 ? -43.313 -30.241 48.210 1.00 91.94 112 ASP A C 1
ATOM 921 O O . ASP A 1 112 ? -42.194 -30.763 48.235 1.00 91.94 112 ASP A O 1
ATOM 925 N N . ALA A 1 113 ? -43.574 -29.120 48.893 1.00 90.00 113 ALA A N 1
ATOM 926 C CA . ALA A 1 113 ? -42.585 -28.449 49.723 1.00 90.00 113 ALA A CA 1
ATOM 927 C C . ALA A 1 113 ? -42.181 -29.328 50.917 1.00 90.00 113 ALA A C 1
ATOM 929 O O . ALA A 1 113 ? -43.009 -29.780 51.705 1.00 90.00 113 ALA A O 1
ATOM 930 N N . GLN A 1 114 ? -40.875 -29.546 51.071 1.00 89.50 114 GLN A N 1
ATOM 931 C CA . GLN A 1 114 ? -40.304 -30.298 52.186 1.00 89.50 114 GLN A CA 1
ATOM 932 C C . GLN A 1 114 ? -39.380 -29.403 53.001 1.00 89.50 114 GLN A C 1
ATOM 934 O O . GLN A 1 114 ? -38.529 -28.699 52.449 1.00 89.50 114 GLN A O 1
ATOM 939 N N . PHE A 1 115 ? -39.507 -29.467 54.325 1.00 89.19 115 PHE A N 1
ATOM 940 C CA . PHE A 1 115 ? -38.607 -28.767 55.231 1.00 89.19 115 PHE A CA 1
ATOM 941 C C . PHE A 1 115 ? -37.198 -29.372 55.160 1.00 89.19 115 PHE A C 1
ATOM 943 O O . PHE A 1 115 ? -37.014 -30.565 55.399 1.00 89.19 115 PHE A O 1
ATOM 950 N N . LYS A 1 116 ? -36.196 -28.544 54.838 1.00 89.75 116 LYS A N 1
ATOM 951 C CA . LYS A 1 116 ? -34.786 -28.965 54.743 1.00 89.75 116 LYS A CA 1
ATOM 952 C C . LYS A 1 116 ? -33.900 -28.457 55.881 1.00 89.75 116 LYS A C 1
ATOM 954 O O . LYS A 1 116 ? -32.811 -28.991 56.063 1.00 89.75 116 LYS A O 1
ATOM 959 N N . GLY A 1 117 ? -34.351 -27.464 56.642 1.00 89.31 117 GLY A N 1
ATOM 960 C CA . GLY A 1 117 ? -33.575 -26.831 57.705 1.00 89.31 117 GLY A CA 1
ATOM 961 C C . GLY A 1 117 ? -33.696 -25.311 57.684 1.00 89.31 117 GLY A C 1
ATOM 962 O O . GLY A 1 117 ? -34.548 -24.756 56.991 1.00 89.31 117 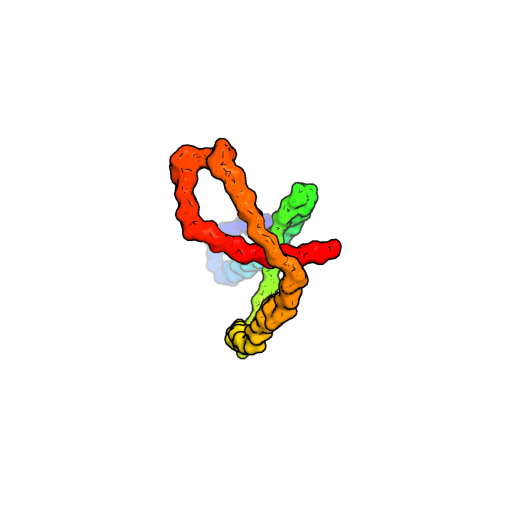GLY A O 1
ATOM 963 N N . TYR A 1 118 ? -32.822 -24.664 58.448 1.00 90.4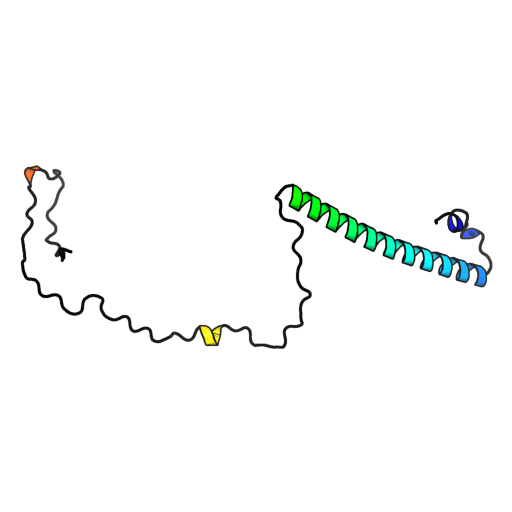4 118 TYR A N 1
ATOM 964 C CA . TYR A 1 118 ? -32.695 -23.210 58.524 1.00 90.44 118 TYR A CA 1
ATOM 965 C C . TYR A 1 118 ? -31.422 -22.756 57.801 1.00 90.44 118 TYR A C 1
ATOM 967 O O . TYR A 1 118 ? -30.448 -23.509 57.749 1.00 90.44 118 TYR A O 1
ATOM 975 N N . ASP A 1 119 ? -31.447 -21.543 57.251 1.00 89.56 119 ASP A N 1
ATOM 976 C CA . ASP A 1 119 ? -30.281 -20.878 56.664 1.00 89.56 119 ASP A CA 1
ATOM 977 C C . ASP A 1 119 ? -30.081 -19.523 57.353 1.00 89.56 119 ASP A C 1
ATOM 979 O O . ASP A 1 119 ? -31.026 -18.737 57.472 1.00 89.56 119 ASP A O 1
ATOM 983 N N . ASP A 1 120 ? -28.864 -19.269 57.833 1.00 88.12 120 ASP A N 1
ATOM 984 C CA . ASP A 1 120 ? -28.542 -18.085 58.628 1.00 88.12 120 ASP A CA 1
ATOM 985 C C . ASP A 1 120 ? -28.076 -16.947 57.710 1.00 88.12 120 ASP A C 1
ATOM 987 O O . ASP A 1 120 ? -27.034 -17.026 57.053 1.00 88.12 120 ASP A O 1
ATOM 991 N N . VAL A 1 121 ? -28.821 -15.839 57.697 1.00 86.06 121 VAL A N 1
ATOM 992 C CA . VAL A 1 121 ? -28.515 -14.658 56.876 1.00 86.06 121 VAL A CA 1
ATOM 993 C C . VAL A 1 121 ? -28.244 -13.450 57.770 1.00 86.06 121 VAL A C 1
ATOM 995 O O . VAL A 1 121 ? -29.065 -13.080 58.602 1.00 86.06 121 VAL A O 1
ATOM 998 N N . ILE A 1 122 ? -27.096 -12.793 57.571 1.00 84.31 122 ILE A N 1
ATOM 999 C CA . ILE A 1 122 ? -26.736 -11.555 58.281 1.00 84.31 122 ILE A CA 1
ATOM 1000 C C . ILE A 1 122 ? -27.148 -10.350 57.428 1.00 84.31 122 ILE A C 1
ATOM 1002 O O . ILE A 1 122 ? -26.529 -10.094 56.388 1.00 84.31 122 ILE A O 1
ATOM 1006 N N . GLN A 1 123 ? -28.139 -9.588 57.892 1.00 81.38 123 GLN A N 1
ATOM 1007 C CA . GLN A 1 123 ? -28.548 -8.306 57.315 1.00 81.38 123 GLN A CA 1
ATOM 1008 C C . GLN A 1 123 ? -28.021 -7.149 58.170 1.00 81.38 123 GLN A C 1
ATOM 1010 O O . GLN A 1 123 ? -28.082 -7.195 59.393 1.00 81.38 123 GLN A O 1
ATOM 1015 N N . GLN A 1 124 ? -27.492 -6.116 57.517 1.00 79.81 124 GLN A N 1
ATOM 1016 C CA . GLN A 1 124 ? -27.079 -4.870 58.156 1.00 79.81 124 GLN A CA 1
ATOM 1017 C C . GLN A 1 124 ? -27.977 -3.760 57.612 1.00 79.81 124 GLN A C 1
ATOM 1019 O O . GLN A 1 124 ? -28.040 -3.584 56.393 1.00 79.81 124 GLN A O 1
ATOM 1024 N N . GLU A 1 125 ? -28.691 -3.055 58.487 1.00 73.19 125 GLU A N 1
ATOM 1025 C CA . GLU A 1 125 ? -29.375 -1.817 58.106 1.00 73.19 125 GLU A CA 1
ATOM 1026 C C . GLU A 1 125 ? -28.313 -0.742 57.815 1.00 73.19 125 GLU A C 1
ATOM 1028 O O . GLU A 1 125 ? -27.322 -0.631 58.543 1.00 73.19 125 GLU A O 1
ATOM 1033 N N . LEU A 1 126 ? -28.467 -0.041 56.687 1.00 63.34 126 LEU A N 1
ATOM 1034 C CA . LEU A 1 126 ? -27.561 1.017 56.221 1.00 63.34 126 LEU A CA 1
ATOM 1035 C C . LEU A 1 126 ? -27.937 2.374 56.814 1.00 63.34 126 LEU A C 1
ATOM 1037 O O . LEU A 1 126 ? -29.153 2.656 56.877 1.00 63.34 126 LEU A O 1
#

Sequence (126 aa):
MLDPIRHIDPSSIKDIDSFRDIVKLLLNIVEQQSEQIEQLRQENQELKDEINRLKGEQGRPKFPKSEEPAAKDISSEKQRRKKNRRKGKKKPNIDIDRTEYCRVDESVLPADAQFKGYDDVIQQEL

Foldseek 3Di:
DCVVVPPDDPVPDDDPVVVVVVVVVVVVVVVVVVVVVVVVVVVVLVVQQVVCVVVVHHGDDDDDDDDPPPPDPPDCVVVVPDDPDPDDDPDPDDDDPDDDDDDDDPVPDDPPDDDDDDDDDDDDDD

pLDDT: mean 81.74, std 11.16, range [56.75, 97.81]

Radius of gyration: 42.1 Å; chains: 1; bounding box: 78×41×107 Å

Secondary structure (DSSP, 8-state):
--TTTTT--GGG---HHHHHHHHHHHHHHHHHHHHHHHHHHHHHHHHHHHHHHHTT------PPP-----S----THHHHS-----PPPS-S----S-----PPPGGGS-TT--------------